Protein AF-A0A5J5L2S3-F1 (afdb_monomer)

Secondary structure (DSSP, 8-state):
-EEEEEEETTEEEEEEE-TTEEEEEEEEEEETTEEEEEEEEEETTSPPEEEEEESEE-TTTGGGSSS---B-TTS-BHHHHTTS--

Solvent-accessible surface area (backbone atoms only — not comparable to full-atom values): 5070 Å² total; per-residue (Å²): 105,50,74,38,48,30,27,36,97,93,41,80,46,76,49,77,43,61,74,69,45,79,46,32,38,56,47,80,47,72,55,97,89,38,72,17,30,32,40,38,33,39,33,89,90,56,80,63,46,77,49,68,66,25,35,38,68,40,78,90,44,48,84,70,36,80,44,74,75,66,54,46,98,87,66,48,31,48,41,40,59,74,69,50,81,133

Foldseek 3Di:
DQWWFFAAPVGTDIDDDDPQFPAKAWDWDADPNATWIKIWGDGPPDDIDIDIRTQGTDPVRQVRHPDGQCADPVRGRPRNVVVDDD

Mean predicted aligned error: 3.06 Å

pLDDT: mean 94.42, std 4.64, range [71.44, 98.44]

Radius of gyration: 12.71 Å; Cα contacts (8 Å, |Δi|>4): 171; chains: 1; bounding box: 31×25×39 Å

Sequence (86 aa):
MTELRVRKPDGWTTVSFPDDVAAISVVGGKVDGQLCLTLTGEREDGPRIVETGILDVDETDEHLLENTVPRTEDGTSVVLDRLLPE

Structure (mmCIF, N/CA/C/O backbone):
data_AF-A0A5J5L2S3-F1
#
_entry.id   AF-A0A5J5L2S3-F1
#
loop_
_atom_site.group_PDB
_atom_site.id
_atom_site.type_symbol
_atom_site.label_atom_id
_atom_site.label_alt_id
_atom_site.label_comp_id
_atom_site.label_asym_id
_atom_site.label_entity_id
_atom_site.label_seq_id
_atom_site.pdbx_PDB_ins_code
_atom_site.Cartn_x
_atom_site.Cartn_y
_atom_site.Cartn_z
_atom_site.occupancy
_atom_site.B_iso_or_equiv
_atom_site.auth_seq_id
_atom_site.auth_comp_id
_atom_site.auth_asym_id
_atom_site.auth_atom_id
_atom_site.pdbx_PDB_model_num
ATOM 1 N N . MET A 1 1 ? 14.838 -4.607 -6.524 1.00 92.31 1 MET A N 1
ATOM 2 C CA . MET A 1 1 ? 13.462 -4.902 -6.107 1.00 92.31 1 MET A CA 1
ATOM 3 C C . MET A 1 1 ? 13.119 -3.937 -4.991 1.00 92.31 1 MET A C 1
ATOM 5 O O . MET A 1 1 ? 13.948 -3.764 -4.104 1.00 92.31 1 MET A O 1
ATOM 9 N N . THR A 1 2 ? 11.951 -3.3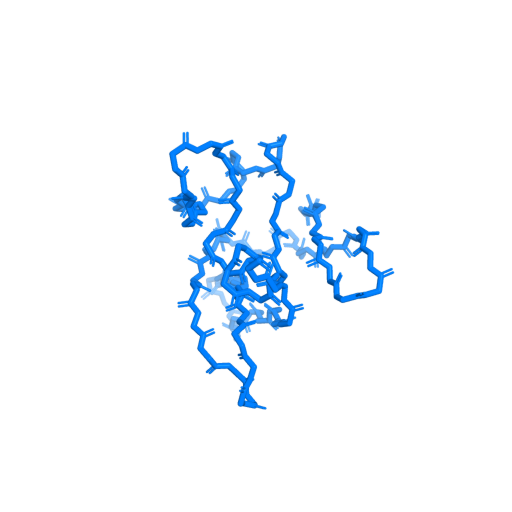04 -5.050 1.00 96.56 2 THR A N 1
ATOM 10 C CA . THR A 1 2 ? 11.449 -2.409 -3.998 1.00 96.56 2 THR A CA 1
ATOM 11 C C . THR A 1 2 ? 10.515 -3.198 -3.094 1.00 96.56 2 THR A C 1
ATOM 13 O O . THR A 1 2 ? 9.623 -3.885 -3.586 1.00 96.56 2 THR A O 1
ATOM 16 N N . GLU A 1 3 ? 10.707 -3.122 -1.784 1.00 97.94 3 GLU A N 1
ATOM 17 C CA . GLU A 1 3 ? 9.894 -3.842 -0.804 1.00 97.94 3 GLU A CA 1
ATOM 18 C C . GLU A 1 3 ? 9.183 -2.837 0.097 1.00 97.9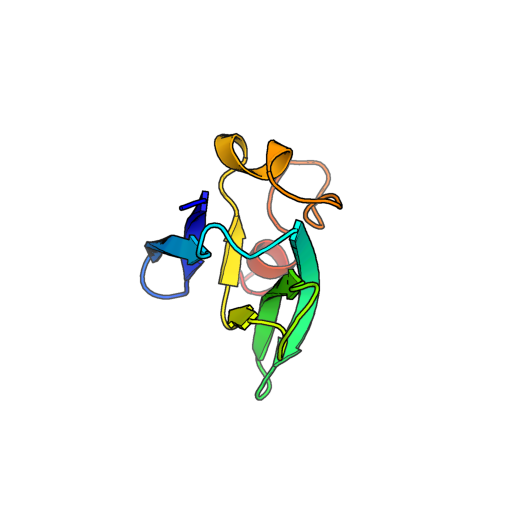4 3 GLU A C 1
ATOM 20 O O . GLU A 1 3 ? 9.806 -1.899 0.584 1.00 97.94 3 GLU A O 1
ATOM 25 N N . LEU A 1 4 ? 7.879 -3.030 0.292 1.00 98.25 4 LEU A N 1
ATOM 26 C CA . LEU A 1 4 ? 7.055 -2.221 1.184 1.00 98.25 4 LEU A CA 1
ATOM 27 C C . LEU A 1 4 ? 6.483 -3.126 2.267 1.00 98.25 4 LEU A C 1
ATOM 29 O O . LEU A 1 4 ? 5.821 -4.131 1.976 1.00 98.25 4 LEU A O 1
ATOM 33 N N . ARG A 1 5 ? 6.700 -2.760 3.525 1.00 98.38 5 ARG A N 1
ATOM 34 C CA . ARG A 1 5 ? 6.036 -3.379 4.661 1.00 98.38 5 ARG A CA 1
ATOM 35 C C . ARG A 1 5 ? 4.617 -2.832 4.766 1.00 98.38 5 ARG A C 1
ATOM 37 O O . ARG A 1 5 ? 4.389 -1.632 4.872 1.00 98.38 5 ARG A O 1
ATOM 44 N N . VAL A 1 6 ? 3.641 -3.728 4.715 1.00 98.12 6 VAL A N 1
ATOM 45 C CA . VAL A 1 6 ? 2.215 -3.395 4.684 1.00 98.12 6 VAL A CA 1
ATOM 46 C C . VAL A 1 6 ? 1.446 -4.215 5.703 1.00 98.12 6 VAL A C 1
ATOM 48 O O . VAL A 1 6 ? 1.784 -5.362 5.994 1.00 98.12 6 VAL A O 1
ATOM 51 N N . ARG A 1 7 ? 0.377 -3.646 6.246 1.00 96.81 7 ARG A N 1
ATOM 52 C CA . ARG A 1 7 ? -0.553 -4.345 7.124 1.00 96.81 7 ARG A CA 1
ATOM 53 C C . ARG A 1 7 ? -1.693 -4.909 6.299 1.00 96.81 7 ARG A C 1
ATOM 55 O O . ARG A 1 7 ? -2.363 -4.170 5.589 1.00 96.81 7 ARG A O 1
ATOM 62 N N . LYS A 1 8 ? -1.952 -6.198 6.432 1.00 94.88 8 LYS A N 1
ATOM 63 C CA . LYS A 1 8 ? -3.140 -6.897 5.934 1.00 94.88 8 LYS A CA 1
ATOM 64 C C . LYS A 1 8 ? -3.971 -7.392 7.135 1.00 94.88 8 LYS A C 1
ATOM 66 O O . LYS A 1 8 ? -3.536 -7.223 8.280 1.00 94.88 8 LYS A O 1
ATOM 71 N N . PRO A 1 9 ? -5.181 -7.949 6.934 1.00 91.44 9 PRO A N 1
ATOM 72 C CA . PRO A 1 9 ? -6.014 -8.427 8.044 1.00 91.44 9 PRO A CA 1
ATOM 73 C C . PRO A 1 9 ? -5.351 -9.487 8.939 1.00 91.44 9 PRO A C 1
ATOM 75 O O . PRO A 1 9 ? -5.690 -9.595 10.114 1.00 91.44 9 PRO A O 1
ATOM 78 N N . ASP A 1 10 ? -4.405 -10.255 8.400 1.00 92.75 10 ASP A N 1
ATOM 79 C CA . ASP A 1 10 ? -3.629 -11.283 9.099 1.00 92.75 10 ASP A CA 1
ATOM 80 C C . ASP A 1 10 ? -2.385 -10.739 9.827 1.00 92.75 10 ASP A C 1
ATOM 82 O O . ASP A 1 10 ? -1.807 -11.441 10.658 1.00 92.75 10 ASP A O 1
ATOM 86 N N . GLY A 1 11 ? -1.997 -9.486 9.576 1.00 95.88 11 GLY A N 1
ATOM 87 C CA . GLY A 1 11 ? -0.880 -8.823 10.241 1.00 95.88 11 GLY A CA 1
ATOM 88 C C . GLY A 1 11 ? 0.018 -8.041 9.288 1.00 95.88 11 GLY A C 1
ATOM 89 O O . GLY A 1 11 ? -0.354 -7.713 8.164 1.00 95.88 11 GLY A O 1
ATOM 90 N N . TRP A 1 12 ? 1.215 -7.702 9.763 1.00 97.75 12 TRP A N 1
ATOM 91 C CA . TRP A 1 12 ? 2.238 -7.057 8.942 1.00 97.75 12 TRP A CA 1
ATOM 92 C C . TRP A 1 12 ? 2.933 -8.081 8.045 1.00 97.75 12 TRP A C 1
ATOM 94 O O . TRP A 1 12 ? 3.373 -9.129 8.515 1.00 97.75 12 TRP A O 1
ATOM 104 N N . THR A 1 13 ? 3.058 -7.750 6.767 1.00 98.19 13 THR A N 1
ATOM 105 C CA . THR A 1 13 ? 3.716 -8.549 5.733 1.00 98.19 13 THR A CA 1
ATOM 106 C C . THR A 1 13 ? 4.483 -7.635 4.777 1.00 98.19 13 THR A C 1
ATOM 108 O O . THR A 1 13 ? 4.443 -6.414 4.915 1.00 98.19 13 THR A O 1
ATOM 111 N N . THR A 1 14 ? 5.184 -8.213 3.809 1.00 98.06 14 THR A N 1
ATOM 112 C CA . THR A 1 14 ? 5.936 -7.477 2.788 1.00 98.06 14 THR A CA 1
ATOM 113 C C . THR A 1 14 ? 5.300 -7.704 1.423 1.00 98.06 14 THR A C 1
ATOM 115 O O . THR A 1 14 ? 4.969 -8.836 1.068 1.00 98.06 14 THR A O 1
ATOM 118 N N . VAL A 1 15 ? 5.141 -6.630 0.652 1.00 97.69 15 VAL A N 1
ATOM 119 C CA . VAL A 1 15 ? 4.856 -6.692 -0.787 1.00 97.69 15 VAL A CA 1
ATOM 120 C C . VAL A 1 15 ? 6.086 -6.232 -1.558 1.00 97.69 15 VAL A C 1
ATOM 122 O O . VAL A 1 15 ? 6.752 -5.275 -1.164 1.00 97.69 15 VAL A O 1
ATOM 125 N N . SER A 1 16 ? 6.390 -6.923 -2.653 1.00 97.25 16 SER A N 1
ATOM 126 C CA . SER A 1 16 ? 7.607 -6.695 -3.429 1.00 97.25 16 SER A CA 1
ATOM 127 C C . SER A 1 16 ? 7.254 -6.264 -4.847 1.00 97.25 16 SER A C 1
ATOM 129 O O . SER A 1 16 ? 6.529 -6.959 -5.559 1.00 97.25 16 SER A O 1
ATOM 131 N N . PHE A 1 17 ? 7.813 -5.136 -5.270 1.00 97.00 17 PHE A N 1
ATOM 132 C CA . PHE A 1 17 ? 7.726 -4.614 -6.624 1.00 97.00 17 PHE A CA 1
ATOM 133 C C . PHE A 1 17 ? 9.061 -4.850 -7.359 1.00 97.00 17 PHE A C 1
ATOM 135 O O . PHE A 1 17 ? 10.136 -4.582 -6.813 1.00 97.00 17 PHE A O 1
ATOM 142 N N . PRO A 1 18 ? 9.032 -5.389 -8.587 1.00 96.19 18 PRO A N 1
ATOM 143 C CA . PRO A 1 18 ? 10.225 -5.583 -9.408 1.00 96.19 18 PRO A CA 1
ATOM 144 C C . PRO A 1 18 ? 10.884 -4.254 -9.800 1.00 96.19 18 PRO A C 1
ATOM 146 O O . PRO A 1 18 ? 10.263 -3.199 -9.753 1.00 96.19 18 PRO A O 1
ATOM 149 N N . ASP A 1 19 ? 12.156 -4.320 -10.203 1.00 94.00 19 ASP A N 1
ATOM 150 C CA . ASP A 1 19 ? 12.980 -3.146 -10.541 1.00 94.00 19 ASP A CA 1
ATOM 151 C C . ASP A 1 19 ? 12.497 -2.349 -11.763 1.00 94.00 19 ASP A C 1
ATOM 153 O O . ASP A 1 19 ? 12.944 -1.228 -11.974 1.00 94.00 19 ASP A O 1
ATOM 157 N N . ASP A 1 20 ? 11.605 -2.920 -12.575 1.00 94.75 20 ASP A N 1
ATOM 158 C CA . ASP A 1 20 ? 11.010 -2.261 -13.743 1.00 94.75 20 ASP A CA 1
ATOM 159 C C . ASP A 1 20 ? 9.812 -1.355 -13.394 1.00 94.75 20 ASP A C 1
ATOM 161 O O . ASP A 1 20 ? 9.198 -0.766 -14.285 1.00 94.75 20 ASP A O 1
ATOM 165 N N . VAL A 1 21 ? 9.464 -1.245 -12.107 1.00 96.69 21 VAL A N 1
ATOM 166 C CA . VAL A 1 21 ? 8.43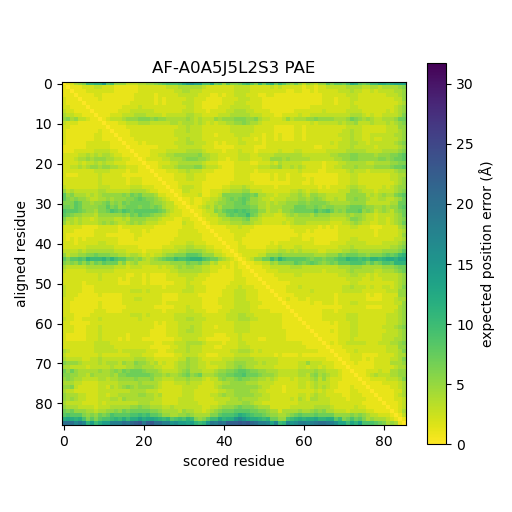8 -0.327 -11.602 1.00 96.69 21 VAL A CA 1
ATOM 167 C C . VAL A 1 21 ? 9.048 1.057 -11.395 1.00 96.69 21 VAL A C 1
ATOM 169 O O . VAL A 1 21 ? 9.961 1.231 -10.591 1.00 96.69 21 VAL A O 1
ATOM 172 N N . ALA A 1 22 ? 8.516 2.048 -12.108 1.00 94.94 22 ALA A N 1
ATOM 173 C CA . ALA A 1 22 ? 9.008 3.423 -12.093 1.00 94.94 22 ALA A CA 1
ATOM 174 C C . ALA A 1 22 ? 8.502 4.224 -10.884 1.00 94.94 22 ALA A C 1
ATOM 176 O O . ALA A 1 22 ? 9.224 5.067 -10.354 1.00 94.94 22 ALA A O 1
ATOM 177 N N . ALA A 1 23 ? 7.268 3.966 -10.444 1.00 97.25 23 ALA A N 1
ATOM 178 C CA . ALA A 1 23 ? 6.648 4.644 -9.310 1.00 97.25 23 ALA A CA 1
ATOM 179 C C . ALA A 1 23 ? 5.635 3.729 -8.621 1.00 97.25 23 ALA A C 1
ATOM 181 O O . ALA A 1 23 ? 5.012 2.882 -9.266 1.00 97.25 23 ALA A O 1
ATOM 182 N N . ILE A 1 24 ? 5.455 3.913 -7.313 1.00 98.44 24 ILE A N 1
ATOM 183 C CA . ILE A 1 24 ? 4.429 3.218 -6.536 1.00 98.44 24 ILE A CA 1
ATOM 184 C C . ILE A 1 24 ? 3.513 4.270 -5.920 1.00 98.44 24 ILE A C 1
ATOM 186 O O . ILE A 1 24 ? 3.967 5.120 -5.162 1.00 98.44 24 ILE A O 1
ATOM 190 N N . SER A 1 25 ? 2.222 4.204 -6.223 1.00 98.25 25 SER A N 1
ATOM 191 C CA . SER A 1 25 ? 1.204 5.080 -5.638 1.00 98.25 25 SER A CA 1
ATOM 192 C C . SER A 1 25 ? 0.278 4.304 -4.707 1.00 98.25 25 SER A C 1
ATOM 194 O O . SER A 1 25 ? 0.103 3.091 -4.848 1.00 98.25 25 SER A O 1
ATOM 196 N N . VAL A 1 26 ? -0.327 5.004 -3.747 1.00 98.19 26 VAL A N 1
ATOM 197 C CA . VAL A 1 26 ? -1.278 4.438 -2.784 1.00 98.19 26 VAL A CA 1
ATOM 198 C C . VAL A 1 26 ? -2.622 5.149 -2.863 1.00 98.19 26 VAL A C 1
ATOM 200 O O . VAL A 1 26 ? -2.699 6.376 -2.842 1.00 98.19 26 VAL A O 1
ATOM 203 N N . VAL A 1 27 ? -3.714 4.389 -2.910 1.00 95.69 27 VAL A N 1
ATOM 204 C CA . VAL A 1 27 ? -5.075 4.942 -2.871 1.00 95.69 27 VAL A CA 1
ATOM 205 C C . VAL A 1 27 ? -5.937 4.200 -1.860 1.00 95.69 27 VAL A C 1
ATOM 207 O O . VAL A 1 27 ? -5.915 2.975 -1.799 1.00 95.69 27 VAL A O 1
ATOM 210 N N . GLY A 1 28 ? -6.716 4.938 -1.069 1.00 93.81 28 GLY A N 1
ATOM 211 C CA . GLY A 1 28 ? -7.729 4.369 -0.179 1.00 93.81 28 GLY A CA 1
ATOM 212 C C . GLY A 1 28 ? -9.088 4.286 -0.864 1.00 93.81 28 GLY A C 1
ATOM 213 O O . GLY A 1 28 ? -9.538 5.251 -1.479 1.00 93.81 28 GLY A O 1
ATOM 214 N N . GLY A 1 29 ? -9.767 3.148 -0.747 1.00 92.12 29 GLY A N 1
ATOM 215 C CA . GLY A 1 29 ? -11.064 2.935 -1.380 1.00 92.12 29 GLY A CA 1
ATOM 216 C C . GLY A 1 29 ? -11.768 1.678 -0.887 1.00 92.12 29 GLY A C 1
ATOM 217 O O . GLY A 1 29 ? -11.344 1.049 0.076 1.00 92.12 29 GLY A O 1
ATOM 218 N N . LYS A 1 30 ? -12.878 1.324 -1.539 1.00 91.12 30 LYS A N 1
ATOM 219 C CA . LYS A 1 30 ? -13.635 0.104 -1.242 1.00 91.12 30 LYS A CA 1
ATOM 220 C C . LYS A 1 30 ? -13.376 -0.936 -2.333 1.00 91.12 30 LYS A C 1
ATOM 222 O O . LYS A 1 30 ? -13.723 -0.686 -3.484 1.00 91.12 30 LYS A O 1
ATOM 227 N N . VAL A 1 31 ? -12.810 -2.083 -1.970 1.00 86.44 31 VAL A N 1
ATOM 228 C CA . VAL A 1 31 ? -12.556 -3.233 -2.854 1.00 86.44 31 VAL A CA 1
ATOM 229 C C . VAL A 1 31 ? -13.316 -4.432 -2.297 1.00 86.44 31 VAL A C 1
ATOM 231 O O . VAL A 1 31 ? -13.272 -4.689 -1.099 1.00 86.44 31 VAL A O 1
ATOM 234 N N . A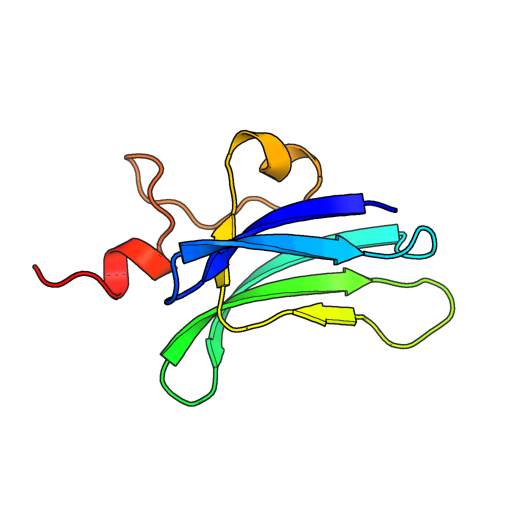SP A 1 32 ? -14.097 -5.108 -3.142 1.00 87.62 32 ASP A N 1
ATOM 235 C CA . ASP A 1 32 ? -14.920 -6.272 -2.767 1.00 87.62 32 ASP A CA 1
ATOM 236 C C . ASP A 1 32 ? -15.784 -6.070 -1.513 1.00 87.62 32 ASP A C 1
ATOM 238 O O . ASP A 1 32 ? -16.011 -6.963 -0.700 1.00 87.62 32 ASP A O 1
ATOM 242 N N . GLY A 1 33 ? -16.297 -4.851 -1.346 1.00 87.38 33 GLY A N 1
ATOM 243 C CA . GLY A 1 33 ? -17.150 -4.513 -0.214 1.00 87.38 33 GLY A CA 1
ATOM 244 C C . GLY A 1 33 ? -16.395 -4.110 1.060 1.00 87.38 33 GLY A C 1
ATOM 245 O O . GLY A 1 33 ? -17.040 -3.637 1.997 1.00 87.38 33 GLY A O 1
ATOM 246 N N . GLN A 1 34 ? -15.068 -4.217 1.085 1.00 88.06 34 GLN A N 1
ATOM 247 C CA . GLN A 1 34 ? -14.213 -3.888 2.224 1.00 88.06 34 GLN A CA 1
ATOM 248 C C . GLN A 1 34 ? -13.406 -2.621 1.954 1.00 88.06 34 GLN A C 1
ATOM 250 O O . GLN A 1 34 ? -13.018 -2.343 0.823 1.00 88.06 34 GLN A O 1
ATOM 255 N N . LEU A 1 35 ? -13.184 -1.816 2.990 1.00 91.75 35 LEU A N 1
ATOM 256 C CA . LEU A 1 35 ? -12.309 -0.656 2.876 1.00 91.75 35 LEU A CA 1
ATOM 257 C C . LEU A 1 35 ? -10.853 -1.143 2.855 1.00 91.75 35 LEU A C 1
ATOM 259 O O . LEU A 1 35 ? -10.459 -1.90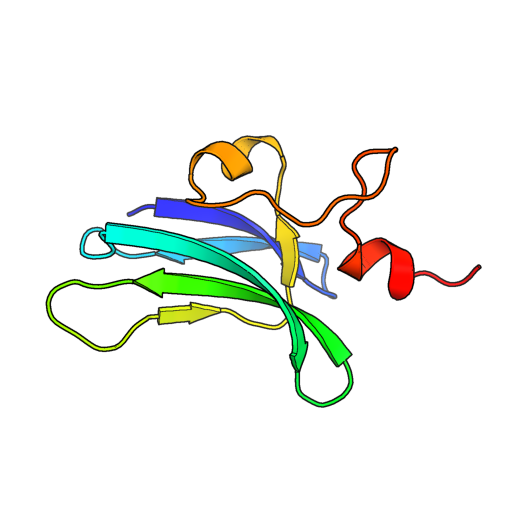6 3.730 1.00 91.75 35 LEU A O 1
ATOM 263 N N . CYS A 1 36 ? -10.063 -0.727 1.869 1.00 95.12 36 CYS A N 1
ATOM 264 C CA . CYS A 1 36 ? -8.644 -1.053 1.794 1.00 95.12 36 CYS A CA 1
ATOM 265 C C . CYS A 1 36 ? -7.838 0.048 1.088 1.00 95.12 36 CYS A C 1
ATOM 267 O O . CYS A 1 36 ? -8.350 0.803 0.257 1.00 95.12 36 CYS A O 1
ATOM 269 N N . LEU A 1 37 ? -6.550 0.114 1.400 1.00 97.31 37 LEU A N 1
ATOM 270 C CA . LEU A 1 37 ? -5.534 0.718 0.558 1.00 97.31 37 LEU A CA 1
ATOM 271 C C . LEU A 1 37 ? -5.227 -0.220 -0.619 1.00 97.31 37 LEU A C 1
ATOM 273 O O . LEU A 1 37 ? -5.302 -1.449 -0.510 1.00 97.31 37 LEU A O 1
ATOM 277 N N . THR A 1 38 ? -4.887 0.380 -1.751 1.00 97.44 38 THR A N 1
ATOM 278 C CA . THR A 1 38 ? -4.382 -0.290 -2.947 1.00 97.44 38 THR A CA 1
ATOM 279 C C . THR A 1 38 ? -3.068 0.362 -3.341 1.00 97.44 38 THR A C 1
ATOM 281 O O . THR A 1 38 ? -3.031 1.579 -3.527 1.00 97.44 38 THR A O 1
ATOM 284 N N . LEU A 1 39 ? -2.013 -0.439 -3.471 1.00 98.12 39 LEU A N 1
ATOM 285 C CA . LEU A 1 39 ? -0.739 -0.009 -4.032 1.00 98.12 39 LEU A CA 1
ATOM 286 C C . LEU A 1 39 ? -0.720 -0.308 -5.526 1.00 98.12 39 LEU A C 1
ATOM 288 O O . LEU A 1 39 ? -1.052 -1.418 -5.945 1.00 98.12 39 LEU A O 1
ATOM 292 N N . THR A 1 40 ? -0.326 0.676 -6.324 1.00 98.25 40 THR A N 1
ATOM 293 C CA . THR A 1 40 ? -0.179 0.531 -7.773 1.00 98.25 40 THR A CA 1
ATOM 294 C C . THR A 1 40 ? 1.259 0.828 -8.160 1.00 98.25 40 THR A C 1
ATOM 296 O O . THR A 1 40 ? 1.712 1.957 -8.007 1.00 98.25 40 THR A O 1
ATOM 299 N N . GLY A 1 41 ? 1.964 -0.189 -8.649 1.00 98.00 41 GLY A N 1
ATOM 300 C CA . GLY A 1 41 ? 3.282 -0.055 -9.257 1.00 98.00 41 GLY A CA 1
ATOM 301 C C . GLY A 1 41 ? 3.141 0.222 -10.748 1.00 98.00 41 GLY A C 1
ATOM 302 O O . GLY A 1 41 ? 2.728 -0.665 -11.503 1.00 98.00 41 GLY A O 1
ATOM 303 N N . GLU A 1 42 ? 3.473 1.438 -11.164 1.00 97.69 42 GLU A N 1
ATOM 304 C CA . GLU A 1 42 ? 3.455 1.861 -12.562 1.00 97.69 42 GLU A CA 1
ATOM 305 C C . GLU A 1 42 ? 4.712 1.373 -13.287 1.00 97.69 42 GLU A C 1
ATOM 307 O O . GLU A 1 42 ? 5.830 1.482 -12.780 1.00 97.69 42 GLU A O 1
ATOM 312 N N . ARG A 1 43 ? 4.525 0.825 -14.487 1.00 95.56 43 ARG A N 1
ATOM 313 C CA . ARG A 1 43 ? 5.598 0.319 -15.351 1.00 95.56 43 ARG A CA 1
ATOM 314 C C . ARG A 1 43 ? 5.582 1.084 -16.661 1.00 95.56 43 ARG A C 1
ATOM 316 O O . ARG A 1 43 ? 4.511 1.285 -17.225 1.00 95.56 43 ARG A O 1
ATOM 323 N N . GLU A 1 44 ? 6.758 1.462 -17.155 1.00 90.56 44 GLU A N 1
ATOM 324 C CA . GLU A 1 44 ? 6.870 2.164 -18.441 1.00 90.56 44 GLU A CA 1
ATOM 325 C C . GLU A 1 44 ? 6.413 1.269 -19.602 1.00 90.56 44 GLU A C 1
ATOM 327 O O . GLU A 1 44 ? 5.603 1.685 -20.429 1.00 90.56 44 GLU A O 1
ATOM 332 N N . ASP A 1 45 ? 6.862 0.011 -19.606 1.00 89.12 45 ASP A N 1
ATOM 333 C CA . ASP A 1 45 ? 6.633 -0.942 -20.694 1.00 89.12 45 ASP A CA 1
ATOM 334 C C . ASP A 1 45 ? 5.863 -2.185 -20.217 1.00 89.12 45 ASP A C 1
ATOM 336 O O . ASP A 1 45 ? 6.339 -3.321 -20.291 1.00 89.12 45 ASP A O 1
ATOM 340 N N . GLY A 1 46 ? 4.641 -1.999 -19.711 1.00 90.75 46 GLY A N 1
ATOM 341 C CA . GLY A 1 46 ? 3.795 -3.134 -19.349 1.00 90.75 46 GLY A CA 1
ATOM 342 C C . GLY A 1 46 ? 2.538 -2.789 -18.557 1.00 90.75 46 GLY A C 1
ATOM 343 O O . GLY A 1 46 ? 2.256 -1.625 -18.285 1.00 90.75 46 GLY A O 1
ATOM 344 N N . PRO A 1 47 ? 1.748 -3.807 -18.175 1.00 95.50 47 PRO A N 1
ATOM 345 C CA . PRO A 1 47 ? 0.630 -3.599 -17.272 1.00 95.50 47 PRO A CA 1
ATOM 346 C C . PRO A 1 47 ? 1.139 -3.206 -15.882 1.00 95.50 47 PRO A C 1
ATOM 348 O O . PRO A 1 47 ? 2.087 -3.805 -15.366 1.00 95.50 47 PRO A O 1
ATOM 351 N N . ARG A 1 48 ? 0.446 -2.251 -15.256 1.00 96.94 48 ARG A N 1
ATOM 352 C CA . ARG A 1 48 ? 0.622 -1.906 -13.842 1.00 96.94 48 ARG A CA 1
ATOM 353 C C . ARG A 1 48 ? 0.467 -3.129 -12.937 1.00 96.94 48 ARG A C 1
ATOM 355 O O . ARG A 1 48 ? -0.366 -4.003 -13.195 1.00 96.94 48 ARG A O 1
ATOM 362 N N . ILE A 1 49 ? 1.233 -3.158 -11.853 1.00 97.4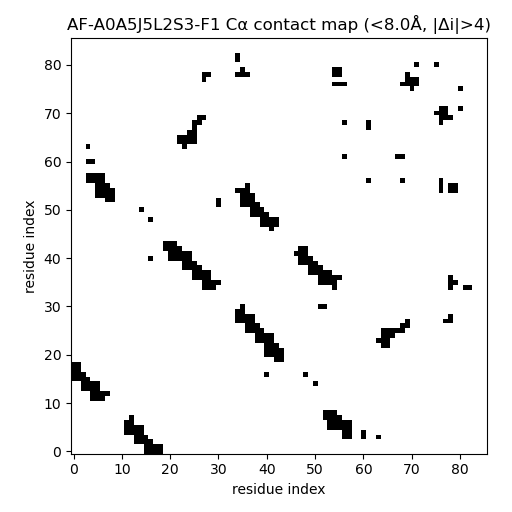4 49 ILE A N 1
ATOM 363 C CA . ILE A 1 49 ? 1.079 -4.140 -10.776 1.00 97.44 49 ILE A CA 1
ATOM 364 C C . ILE A 1 49 ? 0.150 -3.540 -9.727 1.00 97.44 49 ILE A C 1
ATOM 366 O O . ILE A 1 49 ? 0.351 -2.401 -9.319 1.00 97.44 49 ILE A O 1
ATOM 370 N N . VAL A 1 50 ? -0.860 -4.291 -9.291 1.00 96.88 50 VAL A N 1
ATOM 371 C CA . VAL A 1 50 ? -1.851 -3.812 -8.321 1.00 96.88 50 VAL A CA 1
ATOM 372 C C . VAL A 1 50 ? -1.898 -4.759 -7.130 1.00 96.88 50 VAL A C 1
ATOM 374 O O . VAL A 1 50 ? -2.245 -5.926 -7.285 1.00 96.88 50 VAL A O 1
ATOM 377 N N . GLU A 1 51 ? -1.610 -4.231 -5.944 1.00 97.12 51 GLU A N 1
ATOM 378 C CA . GLU A 1 51 ? -1.713 -4.934 -4.665 1.00 97.12 51 GLU A CA 1
ATOM 379 C C . GLU A 1 51 ? -2.860 -4.339 -3.843 1.00 97.12 51 GLU A C 1
ATOM 381 O O . GLU A 1 51 ? -2.867 -3.149 -3.534 1.00 97.12 51 GLU A O 1
ATOM 386 N N . THR A 1 52 ? -3.849 -5.162 -3.489 1.00 96.00 52 THR A N 1
ATOM 387 C CA . THR A 1 52 ? -5.069 -4.748 -2.767 1.00 96.00 52 THR A CA 1
ATOM 388 C C . THR A 1 52 ? -5.153 -5.393 -1.380 1.00 96.00 52 THR A C 1
ATOM 390 O O . THR A 1 52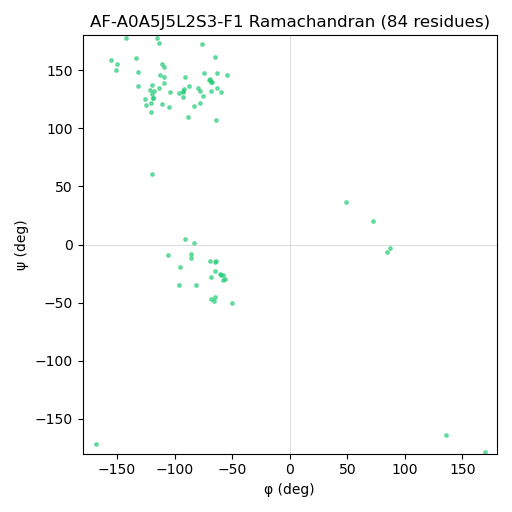 ? -4.294 -6.190 -0.988 1.00 96.00 52 THR A O 1
ATOM 393 N N . GLY A 1 53 ? -6.198 -5.053 -0.614 1.00 95.19 53 GLY A N 1
ATOM 394 C CA . GLY A 1 53 ? -6.451 -5.652 0.701 1.00 95.19 53 GLY A CA 1
ATOM 395 C C . GLY A 1 53 ? -5.480 -5.179 1.783 1.00 95.19 53 GLY A C 1
ATOM 396 O O . GLY A 1 53 ? -5.295 -5.855 2.794 1.00 95.19 53 GLY A O 1
ATOM 397 N N . ILE A 1 54 ? -4.838 -4.033 1.560 1.00 96.94 54 ILE A N 1
ATOM 398 C CA . ILE A 1 54 ? -3.913 -3.420 2.505 1.00 96.94 54 ILE A CA 1
ATOM 399 C C . ILE A 1 54 ? -4.720 -2.539 3.458 1.00 96.94 54 ILE A C 1
ATOM 401 O O . ILE A 1 54 ? -5.622 -1.819 3.048 1.00 96.94 54 ILE A O 1
ATOM 405 N N . LEU A 1 55 ? -4.423 -2.606 4.744 1.00 96.31 55 LEU A N 1
ATOM 406 C CA . LEU A 1 55 ? -5.014 -1.764 5.778 1.00 96.31 55 LEU A CA 1
ATOM 407 C C . LEU A 1 55 ? -4.118 -0.568 6.084 1.00 96.31 55 LEU A C 1
ATOM 409 O O . LEU A 1 55 ? -4.612 0.520 6.376 1.00 96.31 55 LEU A O 1
ATOM 413 N N . ASP A 1 56 ? -2.806 -0.778 6.006 1.00 97.19 56 ASP A N 1
ATOM 414 C CA . ASP A 1 56 ? -1.806 0.228 6.329 1.00 97.19 56 ASP A CA 1
ATOM 415 C C . ASP A 1 56 ? -0.472 -0.027 5.604 1.00 97.19 56 ASP A C 1
ATOM 417 O O . ASP A 1 56 ? -0.198 -1.156 5.198 1.00 97.19 56 ASP A O 1
ATOM 421 N N . VAL A 1 57 ? 0.361 1.000 5.462 1.00 97.94 57 VAL A N 1
ATOM 422 C CA . VAL A 1 57 ? 1.765 0.913 5.024 1.00 97.94 57 VAL A CA 1
ATOM 423 C C . VAL A 1 57 ? 2.647 1.305 6.211 1.00 97.94 57 VAL A C 1
ATOM 425 O O . VAL A 1 57 ? 2.235 2.110 7.038 1.00 97.94 57 VAL A O 1
ATOM 428 N N . ASP A 1 58 ? 3.823 0.706 6.360 1.00 97.19 58 ASP A N 1
ATOM 429 C CA . ASP A 1 58 ? 4.749 1.093 7.425 1.00 97.19 58 ASP A CA 1
ATOM 430 C C . ASP A 1 58 ? 5.304 2.499 7.147 1.00 97.19 58 ASP A C 1
ATOM 432 O O . ASP A 1 58 ? 5.729 2.795 6.029 1.00 97.19 58 ASP A O 1
ATOM 436 N N . GLU A 1 59 ? 5.296 3.369 8.158 1.00 95.88 59 GLU A N 1
ATOM 437 C CA . GLU A 1 59 ? 5.747 4.760 8.032 1.00 95.88 59 GLU A CA 1
ATOM 438 C C . GLU A 1 59 ? 7.201 4.858 7.558 1.00 95.88 59 GLU A C 1
ATOM 440 O O . GLU A 1 59 ? 7.558 5.801 6.847 1.00 95.88 59 GLU A O 1
ATOM 445 N N . THR A 1 60 ? 8.047 3.876 7.904 1.00 96.81 60 THR A N 1
ATOM 446 C CA . THR A 1 60 ? 9.446 3.875 7.456 1.00 96.81 60 THR A CA 1
ATOM 447 C C . THR A 1 60 ? 9.575 3.733 5.954 1.00 96.81 60 THR A C 1
ATOM 449 O O . THR A 1 60 ? 10.590 4.154 5.412 1.00 96.81 60 THR A O 1
ATOM 452 N N . ASP A 1 61 ? 8.562 3.184 5.289 1.00 97.62 61 ASP A N 1
ATOM 453 C CA . ASP A 1 61 ? 8.588 2.826 3.875 1.00 97.62 61 ASP A CA 1
ATOM 454 C C . ASP A 1 61 ? 7.778 3.810 3.015 1.00 97.62 61 ASP A C 1
ATOM 456 O O . ASP A 1 61 ? 7.883 3.794 1.792 1.00 97.62 61 ASP A O 1
ATOM 460 N N . GLU A 1 62 ? 7.018 4.729 3.624 1.00 96.56 62 GLU A N 1
ATOM 461 C CA . GLU A 1 62 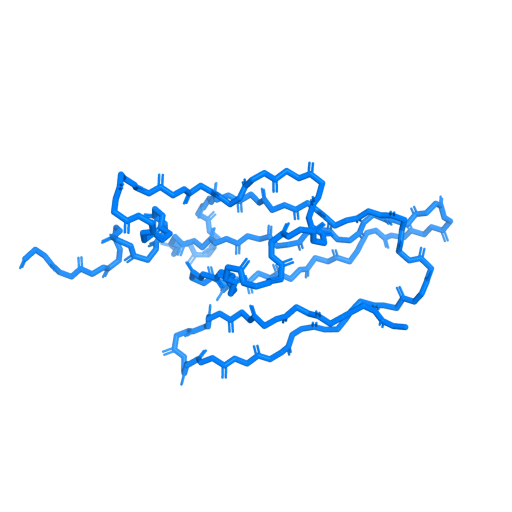? 6.192 5.705 2.895 1.00 96.56 62 GLU A CA 1
ATOM 462 C C . GLU A 1 62 ? 6.992 6.625 1.967 1.00 96.56 62 GLU A C 1
ATOM 464 O O . GLU A 1 62 ? 6.469 7.095 0.961 1.00 96.56 62 GLU A O 1
ATOM 469 N N . HIS A 1 63 ? 8.275 6.852 2.258 1.00 96.44 63 HIS A N 1
ATOM 470 C CA . HIS A 1 63 ? 9.171 7.630 1.398 1.00 96.44 63 HIS A CA 1
ATOM 471 C C . HIS A 1 63 ? 9.406 6.992 0.015 1.00 96.44 63 HIS A C 1
ATOM 473 O O . HIS A 1 63 ? 9.937 7.652 -0.877 1.00 96.44 63 HIS A O 1
ATOM 479 N N . LEU A 1 64 ? 9.043 5.717 -0.156 1.00 97.25 64 LEU A N 1
ATOM 480 C CA . LEU A 1 64 ? 9.098 4.989 -1.423 1.00 97.25 64 LEU A CA 1
ATOM 481 C C . LEU A 1 64 ? 7.833 5.196 -2.274 1.00 97.25 64 LEU A C 1
ATOM 483 O O . LEU A 1 64 ? 7.792 4.746 -3.420 1.00 97.25 64 LEU A O 1
ATOM 487 N N . LEU A 1 65 ? 6.799 5.843 -1.725 1.00 98.06 65 LEU A N 1
ATOM 488 C CA . LEU A 1 65 ? 5.546 6.130 -2.415 1.00 98.06 65 LEU A CA 1
ATOM 489 C C . LEU A 1 65 ? 5.599 7.497 -3.104 1.00 98.06 65 LEU A C 1
ATOM 491 O O . LEU A 1 65 ? 6.141 8.467 -2.579 1.00 98.06 65 LEU A O 1
ATOM 495 N N . GLU A 1 66 ? 4.968 7.596 -4.270 1.00 97.88 66 GLU A N 1
ATOM 496 C CA . GLU A 1 66 ? 4.819 8.853 -5.010 1.00 97.88 66 GLU A CA 1
ATOM 497 C C . GLU A 1 66 ? 3.880 9.838 -4.294 1.00 97.88 66 GLU A C 1
ATOM 499 O O . GLU A 1 66 ? 4.005 11.057 -4.426 1.00 97.88 66 GLU A O 1
ATOM 504 N N . ASN A 1 67 ? 2.933 9.316 -3.513 1.00 97.81 67 ASN A N 1
ATOM 505 C CA . ASN A 1 67 ? 1.966 10.102 -2.764 1.00 97.81 67 ASN A CA 1
ATOM 506 C C . ASN A 1 67 ? 1.830 9.610 -1.321 1.00 97.81 67 ASN A C 1
ATOM 508 O O . ASN A 1 67 ? 2.139 8.469 -0.992 1.00 97.81 67 ASN A O 1
ATOM 512 N N . THR A 1 68 ? 1.307 10.480 -0.462 1.00 96.50 68 THR A N 1
ATOM 513 C CA . THR A 1 68 ? 1.135 10.193 0.964 1.00 96.50 68 THR A CA 1
ATOM 514 C C . THR A 1 68 ? 0.064 9.139 1.209 1.00 96.50 68 THR A C 1
ATOM 516 O O . THR A 1 68 ? -1.009 9.184 0.588 1.00 96.50 68 THR A O 1
ATOM 519 N N . VAL A 1 69 ? 0.300 8.263 2.186 1.00 97.06 69 VAL A N 1
ATOM 520 C CA . VAL A 1 69 ? -0.752 7.398 2.724 1.00 97.06 69 VAL A CA 1
ATOM 521 C C . VAL A 1 69 ? -1.829 8.282 3.366 1.00 97.06 69 VAL A C 1
ATOM 523 O O . VAL A 1 69 ? -1.502 9.220 4.093 1.00 97.06 69 VAL A O 1
ATOM 526 N N . PRO A 1 70 ? -3.128 8.039 3.118 1.00 93.44 70 PRO A N 1
ATOM 527 C CA . PRO A 1 70 ? -4.185 8.756 3.821 1.00 93.44 70 PRO A CA 1
ATOM 528 C C . PRO A 1 70 ? -4.148 8.428 5.321 1.00 93.44 70 PRO A C 1
ATOM 530 O O . PRO A 1 70 ? -4.538 7.329 5.722 1.00 93.44 70 PRO A O 1
ATOM 533 N N . ARG A 1 71 ? -3.694 9.380 6.143 1.00 93.88 71 ARG A N 1
ATOM 534 C CA . ARG A 1 71 ? -3.602 9.261 7.607 1.00 93.88 71 ARG A CA 1
ATOM 535 C C . ARG A 1 71 ? -4.637 10.128 8.335 1.00 93.88 71 ARG A C 1
ATOM 537 O O . ARG A 1 71 ? -5.073 11.155 7.813 1.00 93.88 71 ARG A O 1
ATOM 544 N N . THR A 1 72 ? -5.027 9.709 9.532 1.00 92.94 72 THR A N 1
ATOM 545 C CA . THR A 1 72 ? -5.678 10.535 10.562 1.00 92.94 72 THR A CA 1
ATOM 546 C C . THR A 1 72 ? -4.648 11.440 11.252 1.00 92.94 72 THR A C 1
ATOM 548 O O . THR A 1 72 ? -3.445 11.326 11.012 1.00 92.94 72 THR A O 1
ATOM 551 N N . GLU A 1 73 ? -5.097 12.363 12.112 1.00 91.50 73 GLU A N 1
ATOM 552 C CA . GLU A 1 73 ? -4.202 13.301 12.820 1.00 91.50 73 GLU A CA 1
ATOM 553 C C . GLU A 1 73 ? -3.173 12.605 13.730 1.00 91.50 73 GLU A C 1
ATOM 555 O O . GLU A 1 73 ? -2.110 13.163 13.990 1.00 91.50 73 GLU A O 1
ATOM 560 N N . ASP A 1 74 ? -3.473 11.392 14.199 1.00 91.12 74 ASP A N 1
ATOM 561 C CA . ASP A 1 74 ? -2.613 10.581 15.066 1.00 91.12 74 ASP A CA 1
ATOM 562 C C . ASP A 1 74 ? -1.669 9.630 14.301 1.00 91.12 74 ASP A C 1
ATOM 564 O O . ASP A 1 74 ? -0.956 8.851 14.929 1.00 91.12 74 ASP A O 1
ATOM 568 N N . GLY A 1 75 ? -1.649 9.691 12.963 1.00 90.12 75 GLY A N 1
ATOM 569 C CA . GLY A 1 75 ? -0.792 8.854 12.114 1.00 90.12 75 GLY A CA 1
ATOM 570 C C . GLY A 1 75 ? -1.389 7.493 11.739 1.00 90.12 75 GLY A C 1
ATOM 571 O O . GLY A 1 75 ? -0.811 6.767 10.929 1.00 90.12 75 GLY A O 1
ATOM 572 N N . THR A 1 76 ? -2.577 7.137 12.237 1.00 92.62 76 THR A N 1
ATOM 573 C CA . THR A 1 76 ? -3.251 5.896 11.827 1.00 92.62 76 THR A CA 1
ATOM 574 C C . THR A 1 76 ? -3.711 5.989 10.366 1.00 92.62 76 THR A C 1
ATOM 576 O O . THR A 1 76 ? -4.191 7.024 9.907 1.00 92.62 76 THR A O 1
ATOM 579 N N . SER A 1 77 ? -3.576 4.916 9.580 1.00 94.50 77 SER A N 1
ATOM 580 C CA . SER A 1 77 ? -4.185 4.884 8.242 1.00 94.50 77 SER A CA 1
ATOM 581 C C . SER A 1 77 ? -5.700 5.046 8.360 1.00 94.50 77 SER A C 1
ATOM 583 O O . SER A 1 77 ? -6.354 4.311 9.102 1.00 94.50 77 SER A O 1
ATOM 585 N N . VAL A 1 78 ? -6.282 5.951 7.568 1.00 94.50 78 VAL A N 1
ATOM 586 C CA . VAL A 1 78 ? -7.737 6.206 7.537 1.00 94.50 78 VAL A CA 1
ATOM 587 C C . VAL A 1 78 ? -8.525 4.928 7.240 1.00 94.50 78 VAL A C 1
ATOM 589 O O . VAL A 1 78 ? -9.670 4.777 7.662 1.00 94.50 78 VAL A O 1
ATOM 592 N N . VAL A 1 79 ? -7.934 3.999 6.486 1.00 93.31 79 VAL A N 1
ATOM 593 C CA . VAL A 1 79 ? -8.550 2.704 6.194 1.00 93.31 79 VAL A CA 1
ATOM 594 C C . VAL A 1 79 ? -8.629 1.835 7.442 1.00 93.31 79 VAL A C 1
ATOM 596 O O . VAL A 1 79 ? -9.675 1.244 7.700 1.00 93.31 79 VAL A O 1
ATOM 599 N N . LEU A 1 80 ? -7.533 1.752 8.195 1.00 92.31 80 LEU A N 1
ATOM 600 C CA . LEU A 1 80 ? -7.472 0.958 9.414 1.00 92.31 80 LEU A CA 1
ATOM 601 C C . LEU A 1 80 ? -8.400 1.540 10.481 1.00 92.31 80 LEU A C 1
ATOM 603 O O . LEU A 1 80 ? -9.215 0.800 11.021 1.00 92.31 80 LEU A O 1
ATOM 607 N N . ASP A 1 81 ? -8.322 2.851 10.714 1.00 93.12 81 ASP A N 1
ATOM 608 C CA . ASP A 1 81 ? -9.171 3.587 11.658 1.00 93.12 81 ASP A CA 1
ATOM 609 C C . ASP A 1 81 ? -10.663 3.283 11.438 1.00 93.12 81 ASP A C 1
ATOM 611 O O . ASP A 1 81 ? -11.358 2.823 12.337 1.00 93.12 81 ASP A O 1
ATOM 615 N N . ARG A 1 82 ? -11.135 3.382 10.190 1.00 91.31 82 ARG A N 1
ATOM 616 C CA . ARG A 1 82 ? -12.542 3.129 9.827 1.00 91.31 82 ARG A CA 1
ATOM 617 C C . ARG A 1 82 ? -12.994 1.670 9.919 1.00 91.31 82 ARG A C 1
ATOM 619 O O . ARG A 1 82 ? -14.191 1.408 9.793 1.00 91.31 82 ARG A O 1
ATOM 626 N N . LEU A 1 83 ? -12.071 0.718 10.023 1.00 87.50 83 LEU A N 1
ATOM 627 C CA . LEU A 1 83 ? -12.389 -0.704 10.194 1.00 87.50 83 LEU A CA 1
ATOM 628 C C . LEU A 1 83 ? -12.369 -1.133 11.659 1.00 87.50 83 LEU A C 1
ATOM 630 O O . LEU A 1 83 ? -12.921 -2.187 11.986 1.00 87.50 83 LEU A O 1
ATOM 634 N N . LEU A 1 84 ? -11.717 -0.356 12.523 1.00 83.44 84 LEU A N 1
ATOM 635 C CA . LEU A 1 84 ? -11.739 -0.593 13.954 1.00 83.44 84 LEU A CA 1
ATOM 636 C C . LEU A 1 84 ? -13.141 -0.269 14.505 1.00 83.44 84 LEU A C 1
ATOM 638 O O . LEU A 1 84 ? -13.791 0.665 14.033 1.00 83.44 84 LEU A O 1
ATOM 642 N N . PRO A 1 85 ? -13.653 -1.055 15.467 1.00 75.06 85 PRO A N 1
ATOM 643 C CA . PRO A 1 85 ? -14.853 -0.678 16.203 1.00 75.06 85 PRO A CA 1
ATOM 644 C C . PRO A 1 85 ? -14.599 0.603 17.010 1.00 75.06 85 PRO A C 1
ATOM 646 O O . PRO A 1 85 ? -13.482 0.793 17.492 1.00 75.06 85 PRO A O 1
ATOM 649 N N . GLU A 1 86 ? -15.641 1.423 17.182 1.00 71.44 86 GLU A N 1
ATOM 650 C CA . GLU A 1 86 ? -15.645 2.563 18.119 1.00 71.44 86 GLU A CA 1
ATOM 651 C C . GLU A 1 86 ? -15.391 2.136 19.576 1.00 71.44 86 GLU A C 1
ATOM 653 O O . GLU A 1 86 ? -15.884 1.053 19.985 1.00 71.44 86 GLU A O 1
#

Nearest PDB structures (foldseek):
  8h5y-assembly2_A  TM=6.103E-01  e=8.038E-01  Escherichia coli K-12
  8h5z-assembly2_A  TM=4.525E-01  e=5.180E-01  Escherichia coli K-12
  2ynf-assembly1_A  TM=3.807E-01  e=2.548E+00  HIV-1 M:B_HXB2R
  1jlq-assembly1_A  TM=3.457E-01  e=2.412E+00  HIV-1 M:B_HXB2R
  1s1x-assembly1_A  TM=3.447E-01  e=3.954E+0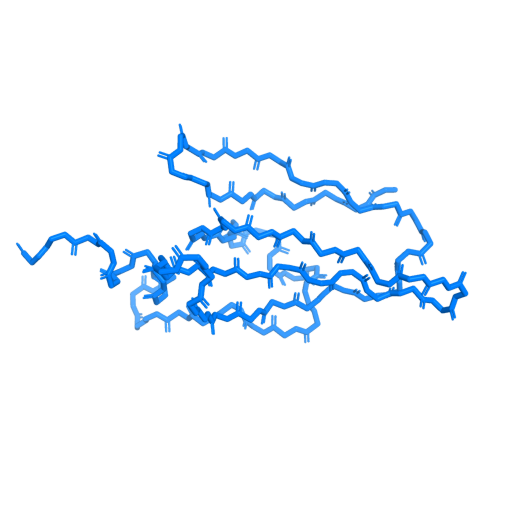0  Human immunodeficiency virus 1